Protein AF-A0A392TRI3-F1 (afdb_monomer)

Radius of gyration: 13.12 Å; Cα contacts (8 Å, |Δi|>4): 34; chains: 1; bounding box: 31×24×32 Å

Mean predicted aligned error: 10.26 Å

Solvent-accessible surface area (backbone atoms only — not comparable to full-atom values): 4005 Å² total; per-residue (Å²): 130,60,66,65,56,52,42,32,50,64,48,37,72,82,50,66,91,8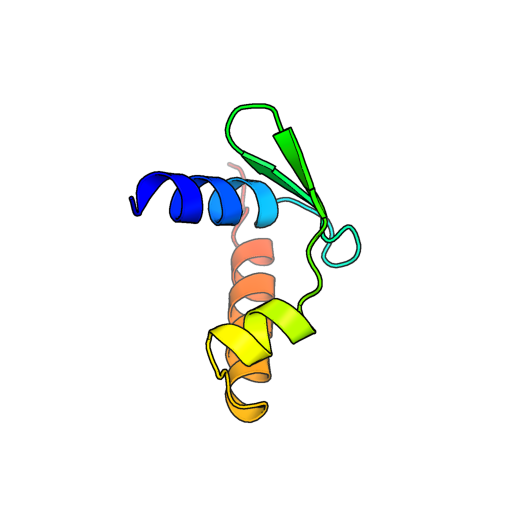4,66,45,53,25,46,50,96,88,40,81,40,80,59,54,69,70,57,51,34,60,75,70,60,60,52,80,80,52,49,64,56,54,51,53,55,50,56,52,60,66,68,66,73,76,86,126

Sequence (64 aa):
NISWVEEFYANALGRPDDDYISYVRGVEISYAPDVIDTVFRFRPEEHCWVIQRRESAHTDAEYT

Structure (mmCIF, N/CA/C/O backbone):
data_AF-A0A392TRI3-F1
#
_entry.id   AF-A0A392TRI3-F1
#
loop_
_atom_site.group_PDB
_atom_site.id
_atom_site.type_symbol
_atom_site.label_atom_id
_atom_site.label_alt_id
_atom_site.label_comp_id
_atom_site.label_asym_id
_atom_site.label_entity_id
_atom_site.label_seq_id
_atom_site.pdbx_PDB_ins_code
_atom_site.Cartn_x
_atom_site.Cartn_y
_atom_site.Cartn_z
_atom_site.occupancy
_atom_site.B_iso_or_equiv
_atom_site.auth_seq_id
_atom_site.auth_comp_id
_atom_site.auth_asym_id
_atom_site.auth_atom_id
_atom_site.pdbx_PDB_model_num
ATOM 1 N N . ASN A 1 1 ? -12.223 7.514 -2.819 1.00 64.31 1 ASN A N 1
ATOM 2 C CA . ASN A 1 1 ? -11.813 7.129 -1.453 1.00 64.31 1 ASN A CA 1
ATOM 3 C C . ASN A 1 1 ? -10.306 6.896 -1.488 1.00 64.31 1 ASN A C 1
ATOM 5 O O . ASN A 1 1 ? -9.874 5.768 -1.646 1.00 64.31 1 ASN A O 1
ATOM 9 N N . ILE A 1 2 ? -9.531 7.986 -1.513 1.00 80.06 2 ILE A N 1
ATOM 10 C CA . ILE A 1 2 ? -8.064 7.955 -1.695 1.00 80.06 2 ILE A CA 1
ATOM 11 C C . ILE A 1 2 ? -7.356 7.795 -0.339 1.00 80.06 2 ILE A C 1
ATOM 13 O O . ILE A 1 2 ? -6.334 7.132 -0.255 1.00 80.06 2 ILE A O 1
ATOM 17 N N . SER A 1 3 ? -7.980 8.282 0.736 1.00 85.06 3 SER A N 1
ATOM 18 C CA . SER A 1 3 ? -7.459 8.207 2.106 1.00 85.06 3 SER A CA 1
ATOM 19 C C . SER A 1 3 ? -7.119 6.785 2.576 1.00 85.06 3 SER A C 1
ATOM 21 O O . SER A 1 3 ? -6.124 6.606 3.264 1.00 85.06 3 SER A O 1
ATOM 23 N N . TRP A 1 4 ? -7.885 5.761 2.178 1.00 86.06 4 TRP A N 1
ATOM 24 C CA . TRP A 1 4 ? -7.575 4.368 2.540 1.00 86.06 4 TRP A CA 1
ATOM 25 C C . TRP A 1 4 ? -6.317 3.839 1.828 1.00 86.06 4 TRP A C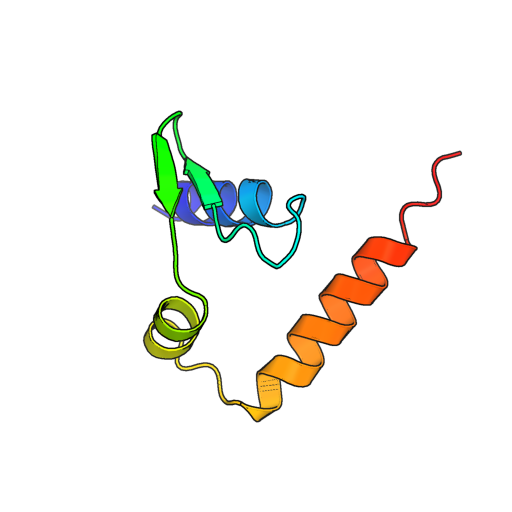 1
ATOM 27 O O . TRP A 1 4 ? -5.588 3.018 2.373 1.00 86.06 4 TRP A O 1
ATOM 37 N N . VAL A 1 5 ? -6.042 4.343 0.621 1.00 84.25 5 VAL A N 1
ATOM 38 C CA . VAL A 1 5 ? -4.842 4.005 -0.157 1.00 84.25 5 VAL A CA 1
ATOM 39 C C . VAL A 1 5 ? -3.616 4.706 0.432 1.00 84.25 5 VAL A C 1
ATOM 41 O O . VAL A 1 5 ? -2.565 4.090 0.571 1.00 84.25 5 VAL A O 1
ATOM 44 N N . GLU A 1 6 ? -3.752 5.972 0.832 1.00 84.62 6 GLU A N 1
ATOM 45 C CA . GLU A 1 6 ? -2.685 6.720 1.513 1.00 84.62 6 GLU A CA 1
ATOM 46 C C . GLU A 1 6 ? -2.308 6.077 2.853 1.00 84.62 6 GLU A C 1
ATOM 48 O O . GLU A 1 6 ? -1.127 5.877 3.123 1.00 84.62 6 GLU A O 1
ATOM 53 N N . GLU A 1 7 ? -3.303 5.693 3.659 1.00 88.31 7 GLU A N 1
ATOM 54 C CA . GLU A 1 7 ? -3.104 4.989 4.932 1.00 88.31 7 GLU A CA 1
ATOM 55 C C . GLU A 1 7 ? -2.387 3.646 4.726 1.00 88.31 7 GLU A C 1
ATOM 57 O O . GLU A 1 7 ? -1.423 3.343 5.429 1.00 88.31 7 GLU A O 1
ATOM 62 N N . PHE 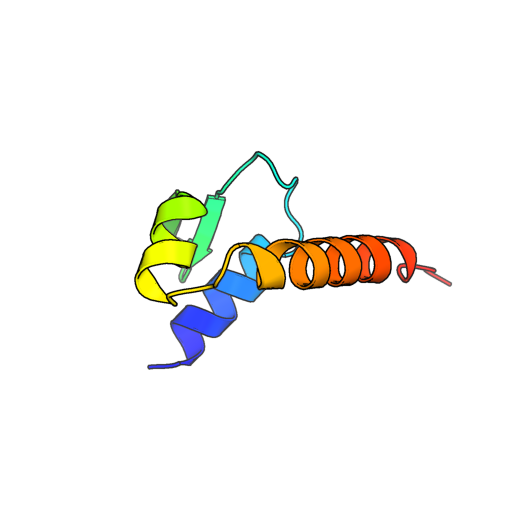A 1 8 ? -2.797 2.876 3.712 1.00 87.81 8 PHE A N 1
ATOM 63 C CA . PHE A 1 8 ? -2.137 1.625 3.341 1.00 87.81 8 PHE A CA 1
ATOM 64 C C . PHE A 1 8 ? -0.648 1.819 3.029 1.00 87.81 8 PHE A C 1
ATOM 66 O O . PHE A 1 8 ? 0.187 1.075 3.548 1.00 87.81 8 PHE A O 1
ATOM 73 N N . TYR A 1 9 ? -0.303 2.815 2.206 1.00 82.50 9 TYR A N 1
ATOM 74 C CA . TYR A 1 9 ? 1.089 3.060 1.824 1.00 82.50 9 TYR A CA 1
ATOM 75 C C . TYR A 1 9 ? 1.920 3.640 2.972 1.00 82.50 9 TYR A C 1
ATOM 77 O O . TYR A 1 9 ? 3.057 3.212 3.161 1.00 82.50 9 TYR A O 1
ATOM 85 N N . ALA A 1 10 ? 1.362 4.554 3.770 1.00 84.88 10 ALA A N 1
ATOM 86 C CA . ALA A 1 10 ? 2.043 5.107 4.941 1.00 84.88 10 ALA A CA 1
ATOM 87 C C . ALA A 1 10 ? 2.409 4.012 5.956 1.00 84.88 10 ALA A C 1
ATOM 89 O O . ALA A 1 10 ? 3.520 4.000 6.482 1.00 84.88 10 ALA A O 1
ATOM 90 N N . ASN A 1 11 ? 1.506 3.050 6.170 1.00 84.25 11 ASN A N 1
ATOM 91 C CA . ASN A 1 11 ? 1.711 1.957 7.121 1.00 84.25 11 ASN A CA 1
ATOM 92 C C . ASN A 1 11 ? 2.585 0.816 6.572 1.00 84.25 11 ASN A C 1
ATOM 94 O O . ASN A 1 11 ? 3.075 0.001 7.352 1.00 84.25 11 ASN A O 1
ATOM 98 N N . ALA A 1 12 ? 2.800 0.760 5.254 1.00 79.88 12 ALA A N 1
ATOM 99 C CA . ALA A 1 12 ? 3.723 -0.176 4.614 1.00 79.88 12 ALA A CA 1
ATOM 100 C C . ALA A 1 12 ? 5.167 0.358 4.544 1.00 79.88 12 ALA A C 1
ATOM 102 O O . ALA A 1 12 ? 6.105 -0.428 4.618 1.00 79.88 12 ALA A O 1
ATOM 103 N N . LEU A 1 13 ? 5.359 1.680 4.420 1.00 70.38 13 LEU A N 1
ATOM 104 C CA . LEU A 1 13 ? 6.661 2.312 4.144 1.00 70.38 13 LEU A CA 1
ATOM 105 C C . LEU A 1 13 ? 7.715 2.125 5.256 1.00 70.38 13 LEU A C 1
ATOM 107 O O . LEU A 1 13 ? 8.906 2.230 4.986 1.00 70.38 13 LEU A O 1
ATOM 111 N N . GLY A 1 14 ? 7.293 1.860 6.493 1.00 66.69 14 GLY A N 1
ATOM 112 C CA . GLY A 1 14 ? 8.184 1.674 7.646 1.00 66.69 14 GLY A CA 1
ATOM 113 C C . GLY A 1 14 ? 8.439 0.218 8.045 1.00 66.69 14 GLY A C 1
ATOM 114 O O . GLY A 1 14 ? 8.986 -0.015 9.122 1.00 66.69 14 GLY A O 1
ATOM 115 N N . ARG A 1 15 ? 7.987 -0.762 7.252 1.00 68.56 15 ARG A N 1
ATOM 116 C CA . ARG A 1 15 ? 8.172 -2.192 7.540 1.00 68.56 15 ARG A CA 1
ATOM 117 C C . ARG A 1 15 ? 9.356 -2.775 6.765 1.00 68.56 15 ARG A C 1
ATOM 119 O O . ARG A 1 15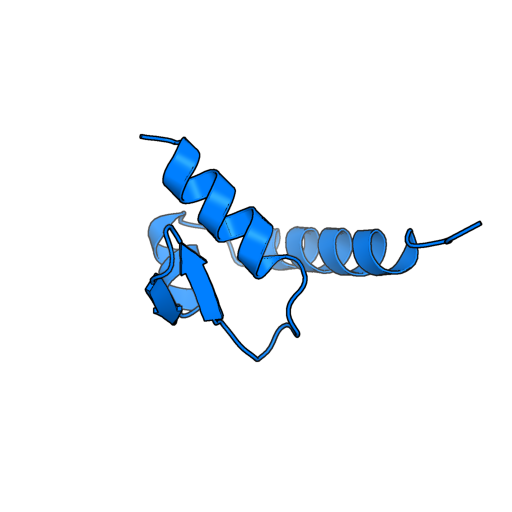 ? 9.705 -2.224 5.723 1.00 68.56 15 ARG A O 1
ATOM 126 N N . PRO A 1 16 ? 9.955 -3.881 7.248 1.00 68.62 16 PRO A N 1
ATOM 127 C CA . PRO A 1 16 ? 10.935 -4.625 6.465 1.00 68.62 16 PRO A CA 1
ATOM 128 C C . PRO A 1 16 ? 10.326 -5.007 5.112 1.00 68.62 16 PRO A C 1
ATOM 130 O O . PRO A 1 16 ? 9.156 -5.394 5.058 1.00 68.62 16 PRO A O 1
ATOM 133 N N . ASP A 1 17 ? 11.119 -4.912 4.042 1.00 64.81 17 ASP A N 1
ATOM 134 C CA . ASP A 1 17 ? 10.662 -5.148 2.664 1.00 64.81 17 ASP A CA 1
ATOM 135 C C . ASP A 1 17 ? 10.018 -6.533 2.455 1.00 64.81 17 ASP A C 1
ATOM 137 O O . ASP A 1 17 ? 9.228 -6.697 1.528 1.00 64.81 17 ASP A O 1
ATOM 141 N N . ASP A 1 18 ? 10.293 -7.501 3.334 1.00 66.38 18 ASP A N 1
ATOM 142 C CA . ASP A 1 18 ? 9.829 -8.888 3.220 1.00 66.38 18 ASP A CA 1
ATOM 143 C C . ASP A 1 18 ? 8.508 -9.180 3.954 1.00 66.38 18 ASP A C 1
ATOM 145 O O . ASP A 1 18 ? 7.909 -10.239 3.749 1.00 66.38 18 ASP A O 1
ATOM 149 N N . ASP A 1 19 ? 8.032 -8.271 4.814 1.00 77.00 19 ASP A N 1
ATOM 150 C CA . ASP A 1 19 ? 6.881 -8.566 5.677 1.00 77.00 19 ASP A CA 1
ATOM 151 C C . ASP A 1 19 ? 5.545 -8.429 4.935 1.00 77.00 19 ASP A C 1
ATOM 153 O O . ASP A 1 19 ? 4.554 -8.975 5.402 1.00 77.00 19 ASP A O 1
ATOM 157 N N . TYR A 1 20 ? 5.497 -7.706 3.806 1.00 80.50 20 TYR A N 1
ATOM 158 C CA . TYR A 1 20 ? 4.330 -7.493 2.924 1.00 80.50 20 TYR A CA 1
ATOM 159 C C . TYR A 1 20 ? 2.964 -7.346 3.622 1.00 80.50 20 TYR A C 1
ATOM 161 O O . TYR A 1 20 ? 1.922 -7.807 3.142 1.00 80.50 20 TYR A O 1
ATOM 169 N N . ILE A 1 21 ? 2.973 -6.679 4.775 1.00 84.12 21 ILE A N 1
ATOM 170 C CA . ILE A 1 21 ? 1.823 -6.510 5.657 1.00 84.12 21 ILE A CA 1
ATOM 171 C C . ILE A 1 21 ? 1.626 -5.018 5.935 1.00 84.12 21 ILE A C 1
ATOM 173 O O . ILE A 1 21 ? 2.512 -4.332 6.449 1.00 84.12 21 ILE A O 1
ATOM 177 N N . SER A 1 22 ? 0.433 -4.513 5.633 1.00 84.69 22 SER A N 1
ATOM 178 C CA . SER A 1 22 ? -0.022 -3.166 5.985 1.00 84.69 22 SER A CA 1
ATOM 179 C C . SER A 1 22 ? -1.198 -3.235 6.956 1.00 84.69 22 SER A C 1
ATOM 181 O O . SER A 1 22 ? -1.788 -4.290 7.169 1.00 84.69 22 SER A O 1
ATOM 183 N N . TYR A 1 23 ? -1.534 -2.111 7.576 1.00 87.44 23 TYR A N 1
ATOM 184 C CA . TYR A 1 23 ? -2.695 -1.988 8.447 1.00 87.44 23 TYR A CA 1
ATOM 185 C C . TYR A 1 23 ? -3.558 -0.855 7.943 1.00 87.44 23 TYR A C 1
ATOM 187 O O . TYR A 1 23 ? -3.055 0.233 7.682 1.00 87.44 23 TYR A O 1
ATOM 195 N N . VAL A 1 24 ? -4.858 -1.084 7.824 1.00 87.06 24 VAL A N 1
ATOM 196 C CA . VAL A 1 24 ? -5.773 -0.030 7.403 1.00 87.06 24 VAL A CA 1
ATOM 197 C C . VAL A 1 24 ? -7.046 -0.115 8.220 1.00 87.06 24 VAL A C 1
ATOM 199 O O . VAL A 1 24 ? -7.723 -1.143 8.236 1.00 87.06 24 VAL A O 1
ATOM 202 N N . ARG A 1 25 ? -7.365 0.959 8.946 1.00 90.44 25 ARG A N 1
ATOM 203 C CA . ARG A 1 25 ? -8.501 1.041 9.878 1.00 90.44 25 ARG A CA 1
ATOM 204 C C . ARG A 1 25 ? -8.527 -0.095 10.908 1.00 90.44 25 ARG A C 1
ATOM 206 O O . ARG A 1 25 ? -9.591 -0.600 11.256 1.00 90.44 25 ARG A O 1
ATOM 213 N N . GLY A 1 26 ? -7.349 -0.499 11.384 1.00 88.25 26 GLY A N 1
ATOM 214 C CA . GLY A 1 26 ? -7.188 -1.579 12.362 1.00 88.25 26 GLY A CA 1
ATOM 215 C C . GLY A 1 26 ? -7.277 -2.993 11.781 1.00 88.25 26 GLY A C 1
ATOM 216 O O . GLY A 1 26 ? -7.262 -3.952 12.547 1.00 88.25 26 GLY A O 1
ATOM 217 N N . VAL A 1 27 ? -7.355 -3.134 10.456 1.00 88.38 27 VAL A N 1
ATOM 218 C CA . VAL A 1 27 ? -7.329 -4.430 9.769 1.00 88.38 27 VAL A CA 1
ATOM 219 C C . VAL A 1 27 ? -5.946 -4.662 9.185 1.00 88.38 27 VAL A C 1
ATOM 221 O O . VAL A 1 27 ? -5.439 -3.815 8.453 1.00 88.38 27 VAL A O 1
ATOM 224 N N . GLU A 1 28 ? -5.357 -5.812 9.494 1.00 89.31 28 GLU A N 1
ATOM 225 C CA . GLU A 1 28 ? -4.126 -6.276 8.862 1.00 89.31 28 GLU A CA 1
ATOM 226 C C . GLU A 1 28 ? -4.404 -6.734 7.423 1.00 89.31 28 GLU A C 1
ATOM 228 O O . GLU A 1 28 ? -5.364 -7.459 7.158 1.00 89.31 28 GLU A O 1
ATOM 233 N N . ILE A 1 29 ? -3.562 -6.299 6.490 1.00 86.06 29 ILE A N 1
ATOM 234 C CA . ILE A 1 29 ? -3.659 -6.610 5.068 1.00 86.06 29 ILE A CA 1
ATOM 235 C C . ILE A 1 29 ? -2.327 -7.179 4.610 1.00 86.06 29 ILE A C 1
ATOM 237 O O . ILE A 1 29 ? -1.334 -6.457 4.543 1.00 86.06 29 ILE A O 1
ATOM 241 N N . SER A 1 30 ? -2.336 -8.454 4.232 1.00 86.81 30 SER A N 1
ATOM 242 C CA . SER A 1 30 ? -1.255 -9.048 3.453 1.00 86.81 30 SER A CA 1
ATOM 243 C C . SER A 1 30 ? -1.447 -8.700 1.982 1.00 86.81 30 SER A C 1
ATOM 245 O O . SER A 1 30 ? -2.555 -8.818 1.449 1.00 8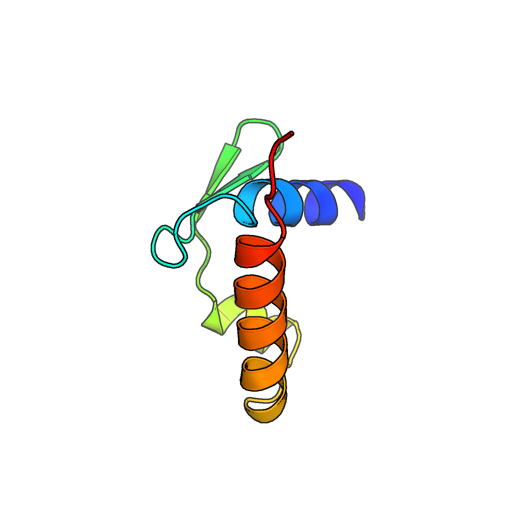6.81 30 SER A O 1
ATOM 247 N N . TYR A 1 31 ? -0.379 -8.256 1.332 1.00 82.50 31 TYR A N 1
ATOM 248 C CA . TYR A 1 31 ? -0.367 -8.009 -0.103 1.00 82.50 31 TYR A CA 1
ATOM 249 C C . TYR A 1 31 ? 0.818 -8.717 -0.750 1.00 82.50 31 TYR A C 1
ATOM 251 O O . TYR A 1 31 ? 1.767 -9.095 -0.081 1.00 82.50 31 TYR A O 1
ATOM 259 N N . ALA A 1 32 ? 0.757 -8.911 -2.062 1.00 84.12 32 ALA A N 1
ATOM 260 C CA . ALA A 1 32 ? 1.881 -9.417 -2.833 1.00 84.12 32 ALA A CA 1
ATOM 261 C C . ALA A 1 32 ? 2.326 -8.299 -3.791 1.00 84.12 32 ALA A C 1
ATOM 263 O O . ALA A 1 32 ? 1.460 -7.729 -4.470 1.00 84.12 32 ALA A O 1
ATOM 264 N N . PRO A 1 33 ? 3.616 -7.913 -3.816 1.00 76.31 33 PRO A N 1
ATOM 265 C CA . PRO A 1 33 ? 4.095 -6.835 -4.681 1.00 76.31 33 PRO A CA 1
ATOM 266 C C . PRO A 1 33 ? 3.708 -7.044 -6.140 1.00 76.31 33 PRO A C 1
ATOM 268 O O . PRO A 1 33 ? 3.162 -6.134 -6.748 1.00 76.31 33 PRO A O 1
ATOM 271 N N . ASP A 1 34 ? 3.834 -8.271 -6.652 1.00 78.06 34 ASP A N 1
ATOM 272 C CA . ASP A 1 34 ? 3.508 -8.628 -8.036 1.00 78.06 34 ASP A CA 1
ATOM 273 C C . ASP A 1 34 ? 2.040 -8.347 -8.398 1.00 78.06 34 ASP A C 1
ATOM 275 O O . ASP A 1 34 ? 1.725 -7.956 -9.528 1.00 78.06 34 ASP A O 1
ATOM 279 N N . VAL A 1 35 ? 1.129 -8.487 -7.431 1.00 78.69 35 VAL A N 1
ATOM 280 C CA . VAL A 1 35 ? -0.293 -8.167 -7.606 1.00 78.69 35 VAL A CA 1
ATOM 281 C C . VAL A 1 35 ? -0.492 -6.656 -7.692 1.00 78.69 35 VAL A C 1
ATOM 283 O O . VAL A 1 35 ? -1.243 -6.188 -8.549 1.00 78.69 35 VAL A O 1
ATOM 286 N N . ILE A 1 36 ? 0.195 -5.886 -6.845 1.00 79.56 36 ILE A N 1
ATOM 287 C CA . ILE A 1 36 ? 0.182 -4.418 -6.901 1.00 79.56 36 ILE A CA 1
ATOM 288 C C . ILE A 1 36 ? 0.754 -3.958 -8.243 1.00 79.56 36 ILE A C 1
ATOM 290 O O . ILE A 1 36 ? 0.109 -3.186 -8.953 1.00 79.56 36 ILE A O 1
ATOM 294 N N . ASP A 1 37 ? 1.899 -4.495 -8.643 1.00 77.94 37 ASP A N 1
ATOM 295 C CA . ASP A 1 37 ? 2.572 -4.139 -9.888 1.00 77.94 37 ASP A CA 1
ATOM 296 C C . ASP A 1 37 ? 1.704 -4.432 -11.107 1.00 77.94 37 ASP A C 1
ATOM 298 O O . ASP A 1 37 ? 1.597 -3.603 -12.011 1.00 77.94 37 ASP A O 1
ATOM 302 N N . THR A 1 38 ? 0.998 -5.565 -11.102 1.00 77.50 38 THR A N 1
ATOM 303 C CA . THR A 1 38 ? 0.058 -5.936 -12.166 1.00 77.50 38 THR A CA 1
ATOM 304 C C . THR A 1 38 ? -1.138 -4.984 -12.231 1.00 77.50 38 THR A C 1
ATOM 306 O O . THR A 1 38 ? -1.544 -4.580 -13.324 1.00 77.50 38 THR A O 1
ATOM 309 N N . VAL A 1 39 ? -1.701 -4.597 -11.081 1.00 79.25 39 VAL A N 1
ATOM 310 C CA . VAL A 1 39 ? -2.855 -3.683 -10.998 1.00 79.25 39 VAL A CA 1
ATOM 311 C C . VAL A 1 39 ? -2.481 -2.268 -11.439 1.00 79.25 39 VAL A C 1
ATOM 313 O O . VAL A 1 39 ? -3.229 -1.643 -12.192 1.00 79.25 39 VAL A O 1
ATOM 316 N N . PHE A 1 40 ? -1.321 -1.772 -11.008 1.00 74.81 40 PHE A N 1
ATOM 317 C CA . PHE A 1 40 ? -0.808 -0.457 -11.400 1.00 74.81 40 PHE A CA 1
ATO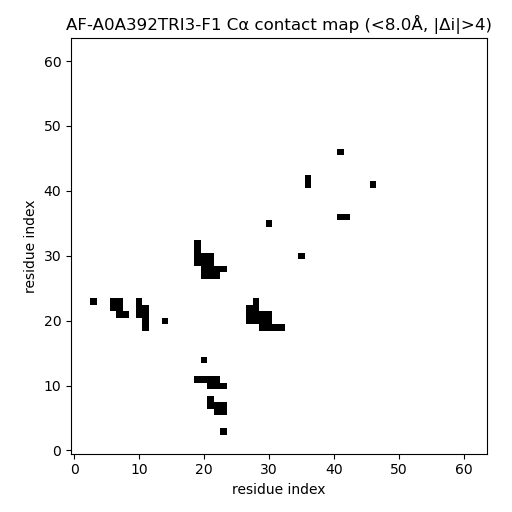M 318 C C . PHE A 1 40 ? -0.088 -0.472 -12.751 1.00 74.81 40 PHE A C 1
ATOM 320 O O . PHE A 1 40 ? 0.229 0.588 -13.290 1.00 74.81 40 PHE A O 1
ATOM 327 N N . ARG A 1 41 ? 0.091 -1.662 -13.335 1.00 78.12 41 ARG A N 1
ATOM 328 C CA . ARG A 1 41 ? 0.764 -1.897 -14.613 1.00 78.12 41 ARG A CA 1
ATOM 329 C C . ARG A 1 41 ? 2.177 -1.310 -14.636 1.00 78.12 41 ARG A C 1
ATOM 331 O O . ARG A 1 41 ? 2.608 -0.809 -15.678 1.00 78.12 41 ARG A O 1
ATOM 338 N N . PHE A 1 42 ? 2.871 -1.368 -13.497 1.00 69.69 42 PHE A N 1
ATOM 339 C CA . PHE A 1 42 ? 4.257 -0.928 -13.407 1.00 69.69 42 PHE A CA 1
ATOM 340 C C . PHE A 1 42 ? 5.104 -1.754 -14.375 1.00 69.69 42 PHE A C 1
ATOM 342 O O . PHE A 1 42 ? 4.976 -2.978 -14.477 1.00 69.69 42 PHE A O 1
ATOM 349 N N . ARG A 1 43 ? 5.948 -1.078 -15.151 1.00 71.38 43 ARG A N 1
ATOM 350 C CA . ARG A 1 43 ? 6.906 -1.740 -16.036 1.00 71.38 43 ARG A CA 1
ATOM 351 C C . ARG A 1 43 ? 8.093 -2.195 -15.176 1.00 71.38 43 ARG A C 1
ATOM 353 O O . ARG A 1 43 ? 8.509 -1.450 -14.294 1.00 71.38 43 ARG A O 1
ATOM 360 N N . PRO A 1 44 ? 8.715 -3.355 -15.451 1.00 64.25 44 PRO A N 1
ATOM 361 C CA . PRO A 1 44 ? 9.908 -3.816 -14.726 1.00 64.25 44 PRO A CA 1
ATOM 362 C C . PRO A 1 44 ? 11.033 -2.767 -14.653 1.00 64.25 44 PRO A C 1
ATOM 364 O O . PRO A 1 44 ? 11.778 -2.698 -13.686 1.00 64.25 44 PRO A O 1
ATOM 367 N N . GLU A 1 45 ? 11.124 -1.904 -15.666 1.00 65.19 45 GLU A N 1
ATOM 368 C CA . GLU A 1 45 ? 12.069 -0.781 -15.761 1.00 65.19 4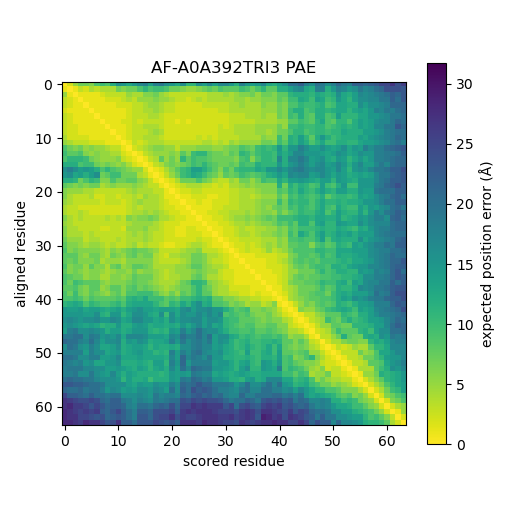5 GLU A CA 1
ATOM 369 C C . GLU A 1 45 ? 11.844 0.299 -14.677 1.00 65.19 45 GLU A C 1
ATOM 371 O O . GLU A 1 45 ? 12.769 1.024 -14.313 1.00 65.19 45 GLU A O 1
ATOM 376 N N . GLU A 1 46 ? 10.628 0.402 -14.136 1.00 64.38 46 GLU A N 1
ATOM 377 C CA . GLU A 1 46 ? 10.234 1.361 -13.096 1.00 64.38 46 GLU A CA 1
ATOM 378 C C . GLU A 1 46 ? 10.570 0.842 -11.686 1.00 64.38 46 GLU A C 1
ATOM 380 O O . GLU A 1 46 ? 10.753 1.640 -10.765 1.00 64.38 46 GLU A O 1
ATOM 385 N N . HIS A 1 47 ? 10.768 -0.474 -11.520 1.00 61.59 47 HIS A N 1
ATOM 386 C CA . HIS A 1 47 ? 11.164 -1.075 -10.241 1.00 61.59 47 HIS A CA 1
ATOM 387 C C . HIS A 1 47 ? 12.528 -0.585 -9.751 1.00 61.59 47 HIS A C 1
ATOM 389 O O . HIS A 1 47 ? 12.677 -0.295 -8.565 1.00 61.59 47 HIS A O 1
ATOM 395 N N . CYS A 1 48 ? 13.513 -0.433 -10.646 1.00 60.84 48 CYS A N 1
ATOM 396 C CA . CYS A 1 48 ? 14.841 0.065 -10.269 1.00 60.84 48 CYS A CA 1
ATOM 397 C C . CYS A 1 48 ?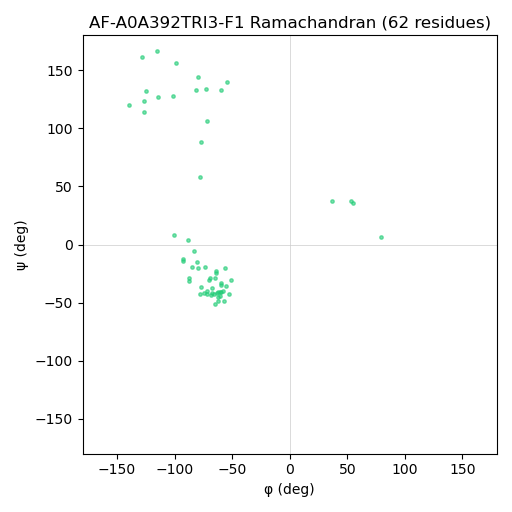 14.786 1.469 -9.644 1.00 60.84 48 CYS A C 1
ATOM 399 O O . CYS A 1 48 ? 15.545 1.756 -8.721 1.00 60.84 48 CYS A O 1
ATOM 401 N N . TRP A 1 49 ? 13.871 2.326 -10.107 1.00 61.19 49 TRP A N 1
ATOM 402 C CA . TRP A 1 49 ? 13.693 3.678 -9.569 1.00 61.19 49 TRP A CA 1
ATOM 403 C C . TRP A 1 49 ? 12.944 3.683 -8.234 1.00 61.19 49 TRP A C 1
ATOM 405 O O . TRP A 1 49 ? 13.269 4.477 -7.351 1.00 61.19 49 TRP A O 1
ATOM 415 N N . VAL A 1 50 ? 11.958 2.795 -8.068 1.00 58.62 50 VAL A N 1
ATOM 416 C CA . VAL A 1 50 ? 11.197 2.661 -6.816 1.00 58.62 50 VAL A CA 1
ATOM 417 C C . VAL A 1 50 ? 12.081 2.118 -5.692 1.00 58.62 50 VAL A C 1
ATOM 419 O O . VAL A 1 50 ? 12.027 2.656 -4.588 1.00 58.62 50 VAL A O 1
ATOM 422 N N . ILE A 1 51 ? 12.930 1.124 -5.972 1.00 60.03 51 ILE A N 1
ATOM 423 C CA . ILE A 1 51 ? 13.869 0.556 -4.991 1.00 60.03 51 ILE A CA 1
ATOM 424 C C . ILE A 1 51 ? 14.905 1.607 -4.574 1.00 60.03 51 ILE A C 1
ATOM 426 O O . ILE A 1 51 ? 15.007 1.914 -3.389 1.00 60.03 51 ILE A O 1
ATOM 430 N N . GLN A 1 52 ? 15.578 2.266 -5.529 1.00 58.41 52 GLN A N 1
ATOM 431 C CA . GLN A 1 52 ? 16.566 3.308 -5.206 1.00 58.41 52 GLN A CA 1
ATOM 432 C C . GLN A 1 52 ? 15.979 4.454 -4.377 1.00 58.41 52 GLN A C 1
ATOM 434 O O . GLN A 1 52 ? 16.628 4.949 -3.456 1.00 58.41 52 GLN A O 1
ATOM 439 N N . ARG A 1 53 ? 14.751 4.896 -4.681 1.00 60.91 53 ARG A N 1
ATOM 440 C CA . ARG A 1 53 ? 14.084 5.979 -3.941 1.00 60.91 53 ARG A CA 1
ATOM 441 C C . ARG A 1 53 ? 13.686 5.566 -2.517 1.00 60.91 53 ARG A C 1
ATOM 443 O O . ARG A 1 53 ? 13.635 6.419 -1.636 1.00 60.91 53 ARG A O 1
ATOM 450 N N . ARG A 1 54 ? 13.411 4.279 -2.287 1.00 58.62 54 ARG A N 1
ATOM 451 C CA . ARG A 1 54 ? 13.108 3.725 -0.957 1.00 58.62 54 ARG A CA 1
ATOM 452 C C . ARG A 1 54 ? 14.369 3.531 -0.115 1.00 58.62 54 ARG A C 1
ATOM 454 O O . ARG A 1 54 ? 14.368 3.933 1.043 1.00 58.62 54 ARG A O 1
ATOM 461 N N . GLU A 1 55 ? 15.451 3.022 -0.703 1.00 58.56 55 GLU A N 1
ATOM 462 C CA . GLU A 1 55 ? 16.754 2.886 -0.029 1.00 58.56 55 GLU A CA 1
ATOM 463 C C . GLU A 1 55 ? 17.340 4.254 0.358 1.00 58.56 55 GLU A C 1
ATOM 465 O O . GLU A 1 55 ? 17.826 4.444 1.473 1.00 58.56 55 GLU A O 1
ATOM 470 N N . SER A 1 56 ? 17.233 5.249 -0.530 1.00 58.84 56 SER A N 1
ATOM 471 C CA . SER A 1 56 ? 17.685 6.618 -0.236 1.00 58.84 56 SER A CA 1
ATOM 472 C C . SER A 1 56 ? 16.837 7.307 0.838 1.00 58.84 56 SER A C 1
ATOM 474 O O . SER A 1 56 ? 17.402 7.964 1.707 1.00 58.84 56 SER A O 1
ATOM 476 N N . ALA A 1 57 ? 15.516 7.091 0.867 1.00 55.09 57 ALA A N 1
ATOM 477 C CA . ALA A 1 57 ? 14.664 7.560 1.966 1.00 55.09 57 ALA A CA 1
ATOM 478 C C . ALA A 1 57 ? 14.994 6.884 3.314 1.00 55.09 57 ALA A C 1
ATOM 480 O O . ALA A 1 57 ? 14.831 7.501 4.362 1.00 55.09 57 ALA A O 1
ATOM 481 N N . HIS A 1 58 ? 15.499 5.646 3.295 1.00 51.06 58 HIS A N 1
ATOM 482 C CA . HIS A 1 58 ? 15.991 4.944 4.488 1.00 51.06 58 HIS A CA 1
ATOM 483 C C . HIS A 1 58 ? 17.336 5.472 5.007 1.00 51.06 58 HIS A C 1
ATOM 485 O O . HIS A 1 58 ? 17.677 5.241 6.165 1.00 51.06 58 HIS A O 1
ATOM 491 N N . THR A 1 59 ? 18.103 6.178 4.173 1.00 50.62 59 THR A N 1
ATOM 492 C CA . THR A 1 59 ? 19.414 6.731 4.555 1.00 50.62 59 THR A CA 1
ATOM 493 C C . THR A 1 59 ? 19.309 8.175 5.067 1.00 50.62 59 THR A C 1
ATOM 495 O O . THR A 1 59 ? 20.238 8.664 5.697 1.00 50.62 59 THR A O 1
ATOM 498 N N . ASP A 1 60 ? 18.173 8.846 4.844 1.00 50.00 60 ASP A N 1
ATOM 499 C CA . ASP A 1 60 ? 17.927 10.246 5.237 1.00 50.00 60 ASP A CA 1
ATOM 500 C C . ASP A 1 60 ? 17.350 10.395 6.661 1.00 50.00 60 ASP A C 1
ATOM 502 O O . ASP A 1 60 ? 17.056 11.496 7.118 1.00 50.00 60 ASP A O 1
ATOM 506 N N . ALA A 1 61 ? 17.211 9.297 7.412 1.00 49.38 61 ALA A N 1
ATOM 507 C CA . ALA A 1 61 ? 16.854 9.338 8.830 1.00 49.38 61 ALA A CA 1
ATOM 508 C C . ALA A 1 61 ? 18.071 9.716 9.704 1.00 49.38 61 ALA A C 1
ATOM 510 O O . ALA A 1 61 ? 18.473 8.975 10.603 1.00 49.38 61 ALA A O 1
ATOM 511 N N . GLU A 1 62 ? 18.663 10.883 9.444 1.00 42.41 62 GLU A N 1
ATOM 512 C CA . 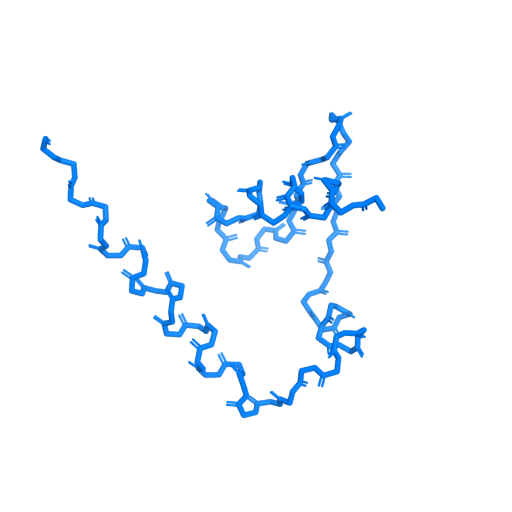GLU A 1 62 ? 19.590 11.548 10.357 1.00 42.41 62 GLU A CA 1
ATOM 513 C C . GLU A 1 62 ? 18.755 12.200 11.477 1.00 42.41 62 GLU A C 1
ATOM 515 O O . GLU A 1 62 ? 18.289 13.331 11.374 1.00 42.41 62 GLU A O 1
ATOM 520 N N . TYR A 1 63 ? 18.480 11.443 12.543 1.00 46.94 63 TYR A N 1
ATOM 521 C CA . TYR A 1 63 ? 17.898 11.991 13.770 1.00 46.94 63 TYR A CA 1
ATOM 522 C C . TYR A 1 63 ? 18.967 12.835 14.490 1.00 46.94 63 TYR A C 1
ATOM 524 O O . TYR A 1 63 ? 19.890 12.280 15.089 1.00 46.94 63 TYR A O 1
ATOM 532 N N . THR A 1 64 ? 18.834 14.164 14.453 1.00 40.94 64 THR A N 1
ATOM 533 C CA . THR A 1 64 ? 19.368 15.092 15.470 1.00 40.94 64 THR A CA 1
ATOM 534 C C . THR A 1 64 ? 18.263 16.030 15.928 1.00 40.94 64 THR A C 1
ATOM 536 O O . THR A 1 64 ? 17.572 16.599 15.054 1.00 40.94 64 THR A O 1
#

pLDDT: mean 72.08, std 13.29, range [40.94, 90.44]

Foldseek 3Di:
DCVQVVQQCVQVLPDDPPPQWGAGPNDIDRDDVVVVCVVVVPDPVCVVVVVVVSVVVVVPPPDD

Organism: NCBI:txid97028

Secondary structure (DSSP, 8-state):
--HHHHHHHHHHTTS-TT--EEEETTEEEE--HHHHHHHHT--HHHHHHHHHHHHHHHH-----